Protein AF-A0A526WDU6-F1 (afdb_monomer_lite)

Secondary structure (DSSP, 8-state):
-B---HHHHHHHHHHHHHHHHSS--S--EEESS--S-THHHHHS-GGG----S--HHHHHHHHHHHHHHTTEEESS-EEETTEEEEPPHHHHHHHHHTTSEEEETTTTEEEE-HHHHHHHHHHHHHHHHHHHHHHHHHHHHHH-------------

Sequence (156 aa):
MLDIEKDTAKRIIDALAVAIDGKPSSAKSFNQFPYEDLADYGNWGQDNNDSKRNTPRTRALFMAYLVFSGGRIPLRAIEMHGTYFRPDVWVAGALVKKGYLTVDESAQEFVVTQDGWSFAADTLEVLGIAMQYALVDKERRESFPDGRGSANSSHS

pLDDT: mean 83.99, std 14.01, range [43.53, 98.19]

Radius of gyration: 20.93 Å; chains: 1; bounding box: 74×38×48 Å

Foldseek 3Di:
DDAADPVRLQVQLQVLLCLQPVGGAPQWDKALFWAPDLVCLVVLPLVPLPPPDCDSNLLSVLVSQCVQPVQWHQQRFRDYDSMGTHPRSSSVSVCVVVVQWDDDVVVNTTGGDPVVVVSNVVSVVVSVVVVVVVVVVVVVCVVPVDPDDDPPPDDD

Structure (mmCIF, N/CA/C/O backbone):
data_AF-A0A526WDU6-F1
#
_entry.id   AF-A0A526WDU6-F1
#
loop_
_atom_site.group_PDB
_atom_site.id
_atom_site.type_symbol
_atom_site.label_atom_id
_atom_site.label_alt_id
_atom_site.label_comp_id
_atom_site.label_asym_id
_atom_site.label_entity_id
_atom_site.label_seq_id
_atom_site.pdbx_PDB_ins_code
_atom_site.Cartn_x
_atom_site.Cartn_y
_atom_site.Cartn_z
_atom_site.occupancy
_atom_site.B_iso_or_equiv
_atom_site.auth_seq_id
_atom_site.auth_comp_id
_atom_site.auth_asym_id
_atom_site.auth_atom_id
_atom_site.pdbx_PDB_model_num
ATOM 1 N N . MET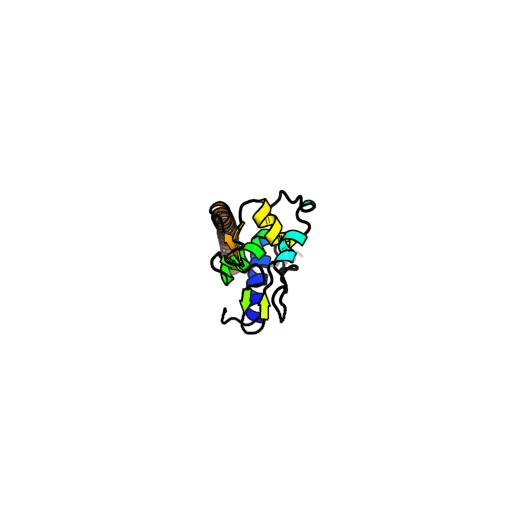 A 1 1 ? -13.248 -10.436 3.118 1.00 74.06 1 MET A N 1
ATOM 2 C CA . MET A 1 1 ? -12.255 -11.492 3.385 1.00 74.06 1 MET A CA 1
ATOM 3 C C . MET A 1 1 ? -11.652 -11.962 2.071 1.00 74.06 1 MET A C 1
ATOM 5 O O . MET A 1 1 ? -12.411 -12.338 1.185 1.00 74.06 1 MET A O 1
ATOM 9 N N . LEU A 1 2 ? -10.326 -11.902 1.923 1.00 88.31 2 LEU A N 1
ATOM 10 C CA . LEU A 1 2 ? -9.640 -12.486 0.766 1.00 88.31 2 LEU A CA 1
ATOM 11 C C . LEU A 1 2 ? -9.390 -13.976 1.000 1.00 88.31 2 LEU A C 1
ATOM 13 O O . LEU A 1 2 ? -8.896 -14.362 2.064 1.00 88.31 2 LEU A O 1
ATOM 17 N N . ASP A 1 3 ? -9.674 -14.789 -0.014 1.00 92.06 3 ASP A N 1
ATOM 18 C CA . ASP A 1 3 ? -9.332 -16.212 -0.039 1.00 92.06 3 ASP A CA 1
ATOM 19 C C . ASP A 1 3 ? -7.881 -16.395 -0.512 1.00 92.06 3 ASP A C 1
ATOM 21 O O . ASP A 1 3 ? -7.592 -16.765 -1.649 1.00 92.06 3 ASP A O 1
ATOM 25 N N . ILE A 1 4 ? -6.944 -15.988 0.347 1.00 92.19 4 ILE A N 1
ATOM 26 C CA . ILE A 1 4 ? -5.508 -16.113 0.114 1.00 92.19 4 ILE A CA 1
ATOM 27 C C . ILE A 1 4 ? -4.807 -16.507 1.407 1.00 92.19 4 ILE A C 1
ATOM 29 O O . ILE A 1 4 ? -4.977 -15.882 2.453 1.00 92.19 4 ILE A O 1
ATOM 33 N N . GLU A 1 5 ? -3.971 -17.536 1.325 1.00 93.31 5 GLU A N 1
ATOM 34 C CA . GLU A 1 5 ? -3.139 -17.948 2.447 1.00 93.31 5 GLU A CA 1
ATOM 35 C C . GLU A 1 5 ? -2.028 -16.933 2.733 1.00 93.31 5 GLU A C 1
ATOM 37 O O . GLU A 1 5 ? -1.435 -16.341 1.823 1.00 93.31 5 GLU A O 1
ATOM 42 N N . LYS A 1 6 ? -1.675 -16.806 4.016 1.00 93.12 6 LYS A N 1
ATOM 43 C CA . LYS A 1 6 ? -0.596 -15.940 4.509 1.00 93.12 6 LYS A CA 1
ATOM 44 C C . LYS A 1 6 ? 0.702 -16.079 3.715 1.00 93.12 6 LYS A C 1
ATOM 46 O O . LYS A 1 6 ? 1.319 -15.074 3.370 1.00 93.12 6 LYS A O 1
ATOM 51 N N . ASP A 1 7 ? 1.133 -17.307 3.442 1.00 93.44 7 ASP A N 1
ATOM 52 C CA . ASP A 1 7 ? 2.413 -17.556 2.777 1.00 93.44 7 ASP A CA 1
ATOM 53 C C . ASP A 1 7 ? 2.386 -17.125 1.309 1.00 93.44 7 ASP A C 1
ATOM 55 O O . ASP A 1 7 ? 3.360 -16.555 0.809 1.00 93.44 7 ASP A O 1
ATOM 59 N N . THR A 1 8 ? 1.249 -17.295 0.636 1.00 95.44 8 THR A N 1
ATOM 60 C CA . THR A 1 8 ? 1.042 -16.778 -0.720 1.00 95.44 8 THR A CA 1
ATOM 61 C C . THR A 1 8 ? 1.022 -15.251 -0.720 1.00 95.44 8 THR A C 1
ATOM 63 O O . THR A 1 8 ? 1.749 -14.636 -1.503 1.00 95.44 8 THR A O 1
ATOM 66 N N . ALA A 1 9 ? 0.294 -14.619 0.208 1.00 94.56 9 ALA A N 1
ATOM 67 C CA . ALA A 1 9 ? 0.301 -13.163 0.358 1.00 94.56 9 ALA A CA 1
ATOM 68 C C . ALA A 1 9 ? 1.719 -12.627 0.623 1.00 94.56 9 ALA A C 1
ATOM 70 O O . ALA A 1 9 ? 2.163 -11.671 -0.013 1.00 94.56 9 ALA A O 1
ATOM 71 N N . LYS A 1 10 ? 2.483 -13.291 1.499 1.00 94.06 10 LYS A N 1
ATOM 72 C CA . LYS A 1 10 ? 3.879 -12.955 1.803 1.00 94.06 10 LYS A CA 1
ATOM 73 C C . LYS A 1 10 ? 4.764 -13.007 0.557 1.00 94.06 10 LYS A C 1
ATOM 75 O O . LYS A 1 10 ? 5.536 -12.077 0.335 1.00 94.06 10 LYS A O 1
ATOM 80 N N . ARG A 1 11 ? 4.639 -14.061 -0.257 1.00 95.31 11 ARG A N 1
ATOM 81 C CA . ARG A 1 11 ? 5.386 -14.213 -1.517 1.00 95.31 11 ARG A CA 1
ATOM 82 C C . ARG A 1 11 ? 5.071 -13.096 -2.508 1.00 95.31 11 ARG A C 1
ATOM 84 O O . ARG A 1 11 ? 5.995 -12.588 -3.133 1.00 95.31 11 ARG A O 1
ATOM 91 N N . ILE A 1 12 ? 3.806 -12.687 -2.619 1.00 95.06 12 ILE A N 1
ATOM 92 C CA . ILE A 1 12 ? 3.400 -11.561 -3.475 1.00 95.06 12 ILE A CA 1
ATOM 93 C C . ILE A 1 12 ? 4.042 -10.257 -2.984 1.00 95.06 12 ILE A C 1
ATOM 95 O O . ILE A 1 12 ? 4.667 -9.549 -3.771 1.00 95.06 12 ILE A O 1
ATOM 99 N N . ILE A 1 13 ? 3.956 -9.962 -1.682 1.00 94.06 13 ILE A N 1
ATOM 100 C CA . ILE A 1 13 ? 4.561 -8.752 -1.097 1.00 94.06 13 ILE A CA 1
ATOM 101 C C . ILE A 1 13 ? 6.077 -8.740 -1.314 1.00 94.06 13 ILE A C 1
ATOM 103 O O . ILE A 1 13 ? 6.647 -7.703 -1.652 1.00 94.06 13 ILE A O 1
ATOM 107 N N . ASP A 1 14 ? 6.739 -9.881 -1.123 1.00 93.69 14 ASP A N 1
ATOM 108 C CA . ASP A 1 14 ? 8.182 -9.993 -1.314 1.00 93.69 14 ASP A CA 1
ATOM 109 C C . ASP A 1 14 ? 8.591 -9.866 -2.778 1.00 93.69 14 ASP A C 1
ATOM 111 O O . ASP A 1 14 ? 9.581 -9.198 -3.055 1.00 93.69 14 ASP A O 1
ATOM 115 N N . ALA A 1 15 ? 7.817 -10.414 -3.716 1.00 93.75 15 ALA A N 1
ATOM 116 C CA . ALA A 1 15 ? 8.055 -10.213 -5.141 1.00 93.75 15 ALA A CA 1
ATOM 117 C C . ALA A 1 15 ? 7.940 -8.730 -5.532 1.00 93.75 15 ALA A C 1
ATOM 119 O O . ALA A 1 15 ? 8.822 -8.213 -6.215 1.00 93.75 15 ALA A O 1
ATOM 120 N N . LEU A 1 16 ? 6.913 -8.024 -5.041 1.00 93.38 16 LEU A N 1
ATOM 121 C CA . LEU A 1 16 ? 6.759 -6.579 -5.257 1.00 93.38 16 LEU A CA 1
ATOM 122 C C . LEU A 1 16 ? 7.934 -5.790 -4.666 1.00 93.38 16 LEU A C 1
ATOM 124 O O . LEU A 1 16 ? 8.493 -4.913 -5.322 1.00 93.38 16 LEU A O 1
ATOM 128 N N . ALA A 1 17 ? 8.339 -6.117 -3.438 1.00 91.81 17 ALA A N 1
ATOM 129 C CA . ALA A 1 17 ? 9.462 -5.459 -2.780 1.00 91.81 17 ALA A CA 1
ATOM 130 C C . ALA A 1 17 ? 10.792 -5.718 -3.494 1.00 91.81 17 ALA A C 1
ATOM 132 O O . ALA A 1 17 ? 11.562 -4.783 -3.685 1.00 91.81 17 ALA A O 1
ATOM 133 N N . VAL A 1 18 ? 11.044 -6.945 -3.954 1.00 91.88 18 VAL A N 1
ATOM 134 C CA . VAL A 1 18 ? 12.245 -7.277 -4.730 1.00 91.88 18 VAL A CA 1
ATOM 135 C C . VAL A 1 18 ? 12.250 -6.547 -6.068 1.00 91.88 18 VAL A C 1
ATOM 137 O O . VAL A 1 18 ? 13.284 -6.006 -6.447 1.00 91.88 18 VAL A O 1
ATOM 140 N N . ALA A 1 19 ? 11.112 -6.471 -6.756 1.00 90.25 19 ALA A N 1
ATOM 141 C CA . ALA A 1 19 ? 11.022 -5.760 -8.026 1.00 90.25 19 ALA A CA 1
ATOM 142 C C . ALA A 1 19 ? 11.306 -4.251 -7.878 1.00 90.25 19 ALA A C 1
ATOM 144 O O . ALA A 1 19 ? 11.895 -3.652 -8.772 1.00 90.25 19 ALA A O 1
ATOM 145 N N . ILE A 1 20 ? 10.923 -3.642 -6.749 1.00 89.75 20 ILE A N 1
ATOM 146 C CA . ILE A 1 20 ? 11.060 -2.193 -6.512 1.00 89.75 20 ILE A CA 1
ATOM 147 C C . ILE A 1 20 ? 12.375 -1.813 -5.801 1.00 89.75 20 ILE A C 1
ATOM 149 O O . ILE A 1 20 ? 12.965 -0.782 -6.110 1.00 89.75 20 ILE A O 1
ATOM 153 N N . ASP A 1 21 ? 12.811 -2.599 -4.817 1.00 86.56 21 ASP A N 1
ATOM 154 C CA . ASP A 1 21 ? 13.903 -2.279 -3.875 1.00 86.56 21 ASP A CA 1
ATOM 155 C C . ASP A 1 21 ? 15.055 -3.302 -3.928 1.00 86.56 21 ASP A C 1
ATOM 157 O O . ASP A 1 21 ? 16.009 -3.225 -3.155 1.00 86.56 21 ASP A O 1
ATOM 161 N N . GLY A 1 22 ? 14.963 -4.320 -4.790 1.00 86.50 22 GLY A N 1
ATOM 162 C CA . GLY A 1 22 ? 15.968 -5.382 -4.912 1.00 86.50 22 GLY A CA 1
ATOM 163 C C . GLY A 1 22 ? 16.038 -6.339 -3.717 1.00 86.50 22 GLY A C 1
ATOM 164 O O . GLY A 1 22 ? 16.902 -7.214 -3.687 1.00 86.50 22 GLY A O 1
ATOM 165 N N . LYS A 1 23 ? 15.154 -6.199 -2.719 1.00 88.50 23 LYS A N 1
ATOM 166 C CA . LYS A 1 23 ? 15.147 -7.022 -1.501 1.00 88.50 23 LYS A CA 1
ATOM 167 C C . LYS A 1 23 ? 13.733 -7.290 -0.963 1.00 88.50 23 LYS A C 1
ATOM 169 O O . LYS A 1 23 ? 12.830 -6.489 -1.199 1.00 88.50 23 LYS A O 1
ATOM 174 N N . PRO A 1 24 ? 13.536 -8.380 -0.197 1.00 87.12 24 PRO A N 1
ATOM 175 C CA . PRO A 1 24 ? 12.260 -8.676 0.454 1.00 87.12 24 PRO A CA 1
ATOM 176 C C . PRO A 1 24 ? 11.815 -7.576 1.427 1.00 87.12 24 PRO A C 1
ATOM 178 O O . PRO A 1 24 ? 12.639 -6.884 2.034 1.00 87.12 24 PRO A O 1
ATOM 181 N N . SER A 1 25 ? 10.504 -7.450 1.645 1.00 85.44 25 SER A N 1
ATOM 182 C CA . SER A 1 25 ? 9.968 -6.419 2.540 1.00 85.44 25 SER A CA 1
ATOM 183 C C . SER A 1 25 ? 10.242 -6.753 4.007 1.00 85.44 25 SER A C 1
ATOM 185 O O . SER A 1 25 ? 9.861 -7.816 4.499 1.00 85.44 25 SER A O 1
ATOM 187 N N . SER A 1 26 ? 10.844 -5.825 4.749 1.00 77.56 26 SER A N 1
ATOM 188 C CA . SER A 1 26 ? 11.053 -5.967 6.197 1.00 77.56 26 SER A CA 1
ATOM 189 C C . SER A 1 26 ? 9.874 -5.471 7.043 1.00 77.56 26 SER A C 1
ATOM 191 O O . SER A 1 26 ? 9.876 -5.683 8.247 1.00 77.56 26 SER A O 1
ATOM 193 N N . ALA A 1 27 ? 8.904 -4.775 6.442 1.00 74.69 27 ALA A N 1
ATOM 194 C CA . ALA A 1 27 ? 7.838 -4.047 7.146 1.00 74.69 27 ALA A CA 1
ATOM 195 C C . ALA A 1 27 ? 6.443 -4.673 6.944 1.00 74.69 27 ALA A C 1
ATOM 197 O O . ALA A 1 27 ? 5.422 -4.031 7.155 1.00 74.69 27 ALA A O 1
ATOM 198 N N . LYS A 1 28 ? 6.385 -5.933 6.498 1.00 85.44 28 LYS A N 1
ATOM 199 C CA . LYS A 1 28 ? 5.128 -6.675 6.345 1.00 85.44 28 LYS A CA 1
ATOM 200 C C . LYS A 1 28 ? 4.761 -7.371 7.658 1.00 85.44 28 LYS A C 1
ATOM 202 O O . LYS A 1 28 ? 5.486 -8.256 8.111 1.00 85.44 28 LYS A O 1
ATOM 207 N N . SER A 1 29 ? 3.628 -6.990 8.240 1.00 86.06 29 SER A N 1
ATOM 208 C CA . SER A 1 29 ? 3.173 -7.492 9.540 1.00 86.06 29 SER A CA 1
ATOM 209 C C . SER A 1 29 ? 1.900 -8.314 9.388 1.00 86.06 29 SER A C 1
ATOM 211 O O . SER A 1 29 ? 0.859 -7.795 8.992 1.00 86.06 29 SER A O 1
ATOM 213 N N . PHE A 1 30 ? 1.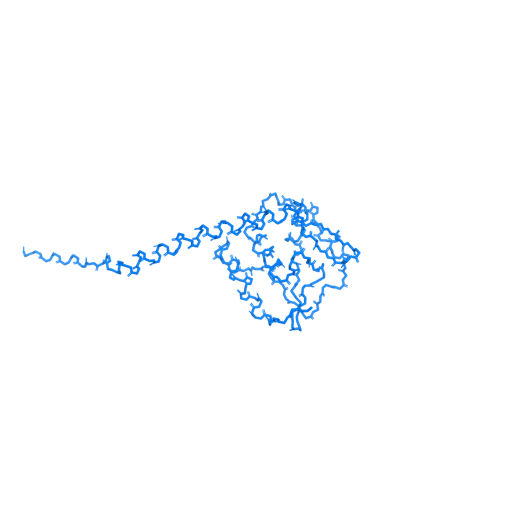983 -9.600 9.728 1.00 90.38 30 PHE A N 1
ATOM 214 C CA . PHE A 1 30 ? 0.843 -10.515 9.752 1.00 90.38 30 PHE A CA 1
ATOM 215 C C . PHE A 1 30 ? 0.554 -10.928 11.186 1.00 90.38 30 PHE A C 1
ATOM 217 O O . PHE A 1 30 ? 1.448 -11.441 11.859 1.00 90.38 30 PHE A O 1
ATOM 224 N N . ASN A 1 31 ? -0.689 -10.761 11.620 1.00 88.50 31 ASN A N 1
ATOM 225 C CA . ASN A 1 31 ? -1.132 -11.124 12.961 1.00 88.50 31 ASN A CA 1
ATOM 226 C C . ASN A 1 31 ? -2.378 -12.009 12.918 1.00 88.50 31 ASN A C 1
ATOM 228 O O . ASN A 1 31 ? -3.088 -12.066 11.914 1.00 88.50 31 ASN A O 1
ATOM 232 N N . GLN A 1 32 ? -2.636 -12.712 14.020 1.00 89.19 32 GLN A N 1
ATOM 233 C CA . GLN A 1 32 ? -3.867 -13.489 14.197 1.00 89.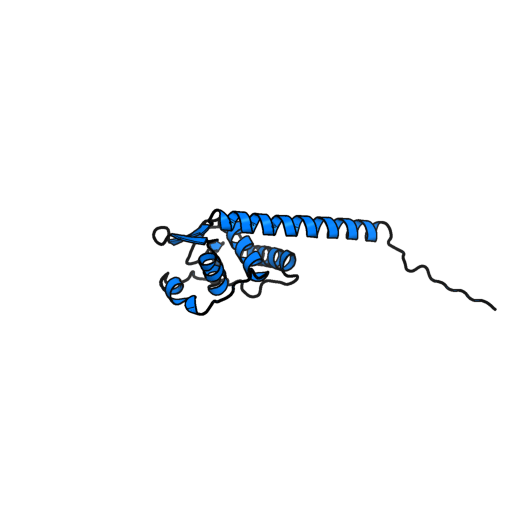19 32 GLN A CA 1
ATOM 234 C C . GLN A 1 32 ? -5.093 -12.589 14.401 1.00 89.19 32 GLN A C 1
ATOM 236 O O . GLN A 1 32 ? -6.206 -12.997 14.102 1.00 89.19 32 GLN A O 1
ATOM 241 N N . PHE A 1 33 ? -4.881 -11.356 14.861 1.00 87.88 33 PHE A N 1
ATOM 242 C CA . PHE A 1 33 ? -5.933 -10.377 15.117 1.00 87.88 33 PHE A CA 1
ATOM 243 C C . PHE A 1 33 ? -5.643 -9.072 14.354 1.00 87.88 33 PHE A C 1
ATOM 245 O O . PHE A 1 33 ? -4.466 -8.760 14.115 1.00 87.88 33 PHE A O 1
ATOM 252 N N . PRO A 1 34 ? -6.659 -8.276 13.983 1.00 86.94 34 PRO A N 1
ATOM 253 C CA .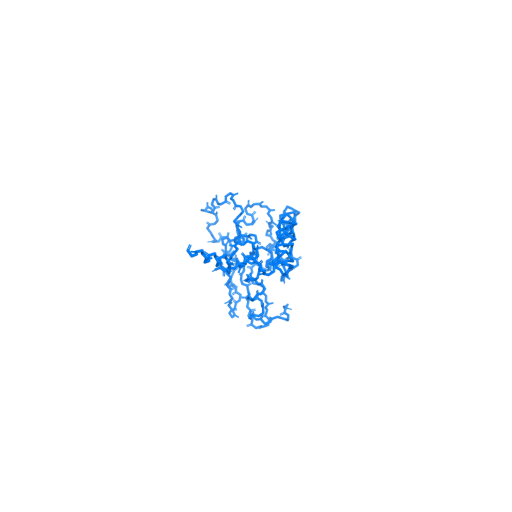 PRO A 1 34 ? -6.458 -6.912 13.481 1.00 86.94 34 PRO A CA 1
ATOM 254 C C . PRO A 1 34 ? -5.947 -5.983 14.606 1.00 86.94 34 PRO A C 1
ATOM 256 O O . PRO A 1 34 ? -5.805 -6.429 15.745 1.00 86.94 34 PRO A O 1
ATOM 259 N N . TYR A 1 35 ? -5.631 -4.711 14.323 1.00 83.44 35 TYR A N 1
ATOM 260 C CA . TYR A 1 35 ? -5.443 -3.723 15.405 1.00 83.44 35 TYR A CA 1
ATOM 261 C C . TYR A 1 35 ? -6.687 -3.664 16.299 1.00 83.44 35 TYR A C 1
ATOM 263 O O . TYR A 1 35 ? -7.794 -3.871 15.801 1.00 83.44 35 TYR A O 1
ATOM 271 N N . GLU A 1 36 ? -6.533 -3.437 17.603 1.00 78.38 36 GLU A N 1
ATOM 272 C CA . GLU A 1 36 ? -7.665 -3.434 18.543 1.00 78.38 36 GLU A CA 1
ATOM 273 C C . GLU A 1 36 ? -8.509 -2.161 18.413 1.00 78.38 36 GLU A C 1
ATOM 275 O O . GLU A 1 36 ? -9.735 -2.256 18.424 1.00 78.38 36 GLU A O 1
ATOM 280 N N . ASP A 1 37 ? -7.865 -1.016 18.171 1.00 70.06 37 ASP A N 1
ATOM 281 C CA . ASP A 1 37 ? -8.497 0.301 18.084 1.00 70.06 37 ASP A CA 1
ATOM 282 C C . ASP A 1 37 ? -7.952 1.104 16.883 1.00 70.06 37 ASP A C 1
ATOM 284 O O . ASP A 1 37 ? -6.805 0.943 16.467 1.00 70.06 37 ASP A O 1
ATOM 288 N N . LEU A 1 38 ? -8.789 1.979 16.322 1.00 63.72 38 LEU A N 1
ATOM 289 C CA . LEU A 1 38 ? -8.390 3.027 15.385 1.00 63.72 38 LEU A CA 1
ATOM 290 C C . LEU A 1 38 ? -7.612 4.168 16.033 1.00 63.72 38 LEU A C 1
ATOM 292 O O . LEU A 1 38 ? -6.890 4.864 15.318 1.00 63.72 38 LEU A O 1
ATOM 296 N N . ALA A 1 39 ? -7.754 4.376 17.347 1.00 53.03 39 ALA A N 1
ATOM 297 C CA . ALA A 1 39 ? -6.996 5.380 18.091 1.00 53.03 39 ALA A CA 1
ATOM 298 C C . ALA A 1 39 ? -5.485 5.228 17.868 1.00 53.03 39 ALA A C 1
ATOM 300 O O . ALA A 1 39 ? -4.756 6.219 17.898 1.00 53.03 39 ALA A O 1
ATOM 301 N N . ASP A 1 40 ? -5.031 4.011 17.545 1.00 59.66 40 ASP A N 1
ATOM 302 C CA . ASP A 1 40 ? -3.674 3.751 17.090 1.00 59.66 40 ASP A CA 1
ATOM 303 C C . ASP A 1 40 ? -3.274 4.717 15.963 1.00 59.66 40 ASP A C 1
ATOM 305 O O . ASP A 1 40 ? -2.240 5.352 16.110 1.00 59.66 40 ASP A O 1
ATOM 309 N N . TYR A 1 41 ? -4.091 4.954 14.925 1.00 59.25 41 TYR A N 1
ATOM 310 C CA . TYR A 1 41 ? -3.749 5.877 13.828 1.00 59.25 41 TYR A CA 1
ATOM 311 C C . TYR A 1 41 ? -3.415 7.300 14.304 1.00 59.25 41 TYR A C 1
ATOM 313 O O . TYR A 1 41 ? -2.391 7.860 13.908 1.00 59.25 41 TYR A O 1
ATOM 321 N N . GLY A 1 42 ? -4.239 7.874 15.187 1.00 60.12 42 GLY A N 1
ATOM 322 C CA . GLY A 1 42 ? -3.966 9.179 15.804 1.00 60.12 42 GLY A CA 1
ATOM 323 C C . GLY A 1 42 ? -2.734 9.163 16.718 1.00 60.12 42 GLY A C 1
ATOM 324 O O . GLY A 1 42 ? -2.031 10.163 16.836 1.00 60.12 42 GLY A O 1
ATOM 325 N N . ASN A 1 43 ? -2.419 8.002 17.296 1.00 62.78 43 ASN A N 1
ATOM 326 C CA . ASN A 1 43 ? -1.267 7.759 18.167 1.00 62.78 43 ASN A CA 1
ATOM 327 C C . ASN A 1 43 ? 0.004 7.330 17.413 1.00 62.78 43 ASN A C 1
ATOM 329 O O . ASN A 1 43 ? 1.045 7.107 18.032 1.00 62.78 43 ASN A O 1
ATOM 333 N N . TRP A 1 44 ? -0.030 7.225 16.082 1.00 68.38 44 TRP A N 1
ATOM 334 C CA . TRP A 1 44 ? 1.100 6.762 15.272 1.00 68.38 44 TRP A CA 1
ATOM 335 C C . TRP A 1 44 ? 2.291 7.735 15.225 1.00 68.38 44 TRP A C 1
ATOM 337 O O . TRP A 1 44 ? 3.277 7.457 14.543 1.00 68.38 44 TRP A O 1
ATOM 347 N N . GLY A 1 45 ? 2.228 8.870 15.933 1.00 59.12 45 GLY A N 1
ATOM 348 C CA . GLY A 1 45 ? 3.354 9.795 16.085 1.00 59.12 45 GLY A CA 1
ATOM 349 C C . GLY A 1 45 ? 3.846 10.367 14.753 1.00 59.12 45 GLY A C 1
ATOM 350 O O . GLY A 1 45 ? 5.049 10.575 14.572 1.00 59.12 45 GLY A O 1
ATOM 351 N N . GLN A 1 46 ? 2.927 10.590 13.805 1.00 63.94 46 GLN A N 1
ATOM 352 C CA . GLN A 1 46 ? 3.248 11.049 12.447 1.00 63.94 46 GLN A CA 1
ATOM 353 C C . GLN A 1 46 ? 3.894 12.438 12.410 1.00 63.94 46 GLN A C 1
ATOM 355 O O . GLN A 1 46 ? 4.561 12.769 11.427 1.00 63.94 46 GLN A O 1
ATOM 360 N N . ASP A 1 47 ? 3.771 13.211 13.488 1.00 61.38 47 ASP A N 1
ATOM 361 C CA . ASP A 1 47 ? 4.424 14.511 13.653 1.00 61.38 47 ASP A CA 1
ATOM 362 C C . ASP A 1 47 ? 5.951 14.413 13.517 1.00 61.38 47 ASP A C 1
ATOM 364 O O . ASP A 1 47 ? 6.581 15.324 12.993 1.00 61.38 47 ASP A O 1
ATOM 368 N N . ASN A 1 48 ? 6.543 13.268 13.883 1.00 56.25 48 ASN A N 1
ATOM 369 C CA . ASN A 1 48 ? 7.983 13.015 13.755 1.00 56.25 48 ASN A CA 1
ATOM 370 C C . ASN A 1 48 ? 8.384 12.404 12.399 1.00 56.25 48 ASN A C 1
ATOM 372 O O . ASN A 1 48 ? 9.571 12.239 12.105 1.00 56.25 48 ASN A O 1
ATOM 376 N N . ASN A 1 49 ? 7.416 12.029 11.558 1.00 63.25 49 ASN A N 1
ATOM 377 C CA . ASN A 1 49 ? 7.667 11.391 10.270 1.00 63.25 49 ASN A CA 1
ATOM 378 C C . ASN A 1 49 ? 7.856 12.449 9.174 1.00 63.25 49 ASN A C 1
ATOM 380 O O . ASN A 1 49 ? 6.953 12.742 8.388 1.00 63.25 49 ASN A O 1
ATOM 384 N N . ASP A 1 50 ? 9.050 13.035 9.099 1.00 59.59 50 ASP A N 1
ATOM 385 C CA . ASP A 1 50 ? 9.407 14.069 8.113 1.00 59.59 50 ASP A CA 1
ATOM 386 C C . ASP A 1 50 ? 9.923 13.527 6.774 1.00 59.59 50 ASP A C 1
ATOM 388 O O . ASP A 1 50 ? 10.616 14.208 6.009 1.00 59.59 50 ASP A O 1
ATOM 392 N N . SER A 1 51 ? 9.559 12.289 6.438 1.00 60.88 51 SER A N 1
ATOM 393 C CA . SER A 1 51 ? 9.984 11.669 5.188 1.00 60.88 51 SER A CA 1
ATOM 394 C C . SER A 1 51 ? 9.323 12.322 3.966 1.00 60.88 51 SER A C 1
ATOM 396 O O . SER A 1 51 ? 8.269 11.906 3.484 1.00 60.88 51 SER A O 1
ATOM 398 N N . LYS A 1 52 ? 10.000 13.322 3.390 1.00 64.75 52 LYS A N 1
ATOM 399 C CA . LYS A 1 52 ? 9.623 13.953 2.110 1.00 64.75 52 LYS A CA 1
ATOM 400 C C . LYS A 1 52 ? 9.844 13.042 0.897 1.00 64.75 52 LYS A C 1
ATOM 402 O O . LYS A 1 52 ? 9.383 13.350 -0.195 1.00 64.75 52 LYS A O 1
ATOM 407 N N . ARG A 1 53 ? 10.564 11.923 1.054 1.00 65.19 53 ARG A N 1
ATOM 408 C CA . ARG A 1 53 ? 10.941 11.029 -0.055 1.00 65.19 53 ARG A CA 1
ATOM 409 C C . ARG A 1 53 ? 10.048 9.799 -0.115 1.00 65.19 53 ARG A C 1
ATOM 411 O O . ARG A 1 53 ? 9.746 9.179 0.902 1.00 65.19 53 ARG A O 1
ATOM 418 N N . ASN A 1 54 ? 9.625 9.426 -1.319 1.00 78.25 54 ASN A N 1
ATOM 419 C CA . ASN A 1 54 ? 8.963 8.148 -1.571 1.00 78.25 54 ASN A CA 1
ATOM 420 C C . ASN A 1 54 ? 10.010 7.041 -1.576 1.00 78.25 54 ASN A C 1
ATOM 422 O O . ASN A 1 54 ? 10.743 6.877 -2.548 1.00 78.25 54 ASN A O 1
ATOM 426 N N . THR A 1 55 ? 10.109 6.320 -0.461 1.00 84.31 55 THR A N 1
ATOM 427 C CA . THR A 1 55 ? 11.064 5.218 -0.347 1.00 84.31 55 THR A CA 1
ATOM 428 C C . THR A 1 55 ? 10.606 4.022 -1.192 1.00 84.31 55 THR A C 1
ATOM 430 O O . THR A 1 55 ? 9.396 3.828 -1.361 1.00 84.31 55 THR A O 1
ATOM 433 N N . PRO A 1 56 ? 11.536 3.183 -1.679 1.00 85.19 56 PRO A N 1
ATOM 434 C CA . PRO A 1 56 ? 11.193 1.915 -2.325 1.00 85.19 56 PRO A CA 1
ATOM 435 C C . PRO A 1 56 ? 10.251 1.047 -1.474 1.00 85.19 56 PRO A C 1
ATOM 437 O O . PRO A 1 56 ? 9.281 0.492 -1.981 1.00 85.19 56 PRO A O 1
ATOM 440 N N . ARG A 1 57 ? 10.452 1.031 -0.148 1.00 84.38 57 ARG A N 1
ATOM 441 C CA . ARG A 1 57 ? 9.560 0.362 0.813 1.00 84.38 57 ARG A CA 1
ATOM 442 C C . ARG A 1 57 ? 8.130 0.909 0.775 1.00 84.38 57 ARG A C 1
ATOM 444 O O . ARG A 1 57 ? 7.189 0.121 0.757 1.00 84.38 57 ARG A O 1
ATOM 451 N N . THR A 1 58 ? 7.962 2.235 0.773 1.00 89.12 58 THR A N 1
ATOM 452 C CA . THR A 1 58 ? 6.644 2.890 0.680 1.00 89.12 58 THR A CA 1
ATOM 453 C C . THR A 1 58 ? 5.930 2.471 -0.601 1.00 89.12 58 THR A C 1
ATOM 455 O O . THR A 1 58 ? 4.770 2.086 -0.533 1.00 89.12 58 THR A O 1
ATOM 458 N N . ARG A 1 59 ? 6.631 2.485 -1.745 1.00 91.81 59 ARG A N 1
ATOM 459 C CA . ARG A 1 59 ? 6.090 2.014 -3.031 1.00 91.81 59 ARG A CA 1
ATOM 460 C C . ARG A 1 59 ? 5.655 0.552 -2.941 1.00 91.81 59 ARG A C 1
ATOM 462 O O . ARG A 1 59 ? 4.508 0.244 -3.231 1.00 91.81 59 ARG A O 1
ATOM 469 N N . ALA A 1 60 ? 6.534 -0.333 -2.475 1.00 92.06 60 ALA A N 1
ATOM 470 C CA . ALA A 1 60 ? 6.262 -1.767 -2.412 1.00 92.06 60 ALA A CA 1
ATOM 471 C C . ALA A 1 60 ? 5.061 -2.122 -1.526 1.00 92.06 60 ALA A C 1
ATOM 473 O O . ALA A 1 60 ? 4.184 -2.875 -1.950 1.00 92.06 60 ALA A O 1
ATOM 474 N N . LEU A 1 61 ? 4.993 -1.568 -0.312 1.00 92.69 61 LEU A N 1
ATOM 475 C CA . LEU A 1 61 ? 3.857 -1.816 0.575 1.00 92.69 61 LEU A CA 1
ATOM 476 C C . LEU A 1 61 ? 2.578 -1.151 0.072 1.00 92.69 61 LEU A C 1
ATOM 478 O O . LEU A 1 61 ? 1.520 -1.758 0.183 1.00 92.69 61 LEU A O 1
ATOM 482 N N . PHE A 1 62 ? 2.663 0.039 -0.526 1.00 95.31 62 PHE A N 1
ATOM 483 C CA . PHE A 1 62 ? 1.495 0.664 -1.133 1.00 95.31 62 PHE A CA 1
ATOM 484 C C . PHE A 1 62 ? 0.913 -0.212 -2.246 1.00 95.31 62 PHE A C 1
ATOM 486 O O . PHE A 1 62 ? -0.269 -0.537 -2.197 1.00 95.31 62 PHE A O 1
ATOM 493 N N . MET A 1 63 ? 1.749 -0.704 -3.167 1.00 96.31 63 MET A N 1
ATOM 494 C CA . MET A 1 63 ? 1.312 -1.641 -4.207 1.00 96.31 63 MET A CA 1
ATOM 495 C C . MET A 1 63 ? 0.705 -2.917 -3.616 1.00 96.31 63 MET A C 1
ATOM 497 O O . MET A 1 63 ? -0.328 -3.375 -4.095 1.00 96.31 63 MET A O 1
ATOM 501 N N . ALA A 1 64 ? 1.291 -3.471 -2.551 1.00 95.38 64 ALA A N 1
ATOM 502 C CA . ALA A 1 64 ? 0.720 -4.627 -1.867 1.00 95.38 64 ALA A CA 1
ATOM 503 C C . ALA A 1 64 ? -0.672 -4.334 -1.289 1.00 95.38 64 ALA A C 1
ATOM 505 O O . ALA A 1 64 ? -1.584 -5.142 -1.453 1.00 95.38 64 ALA A O 1
ATOM 506 N N . TYR A 1 65 ? -0.862 -3.179 -0.644 1.00 95.81 65 TYR A N 1
ATOM 507 C CA . TYR A 1 65 ? -2.179 -2.789 -0.149 1.00 95.81 65 TYR A CA 1
ATOM 508 C C . TYR A 1 65 ? -3.185 -2.685 -1.291 1.00 95.81 65 TYR A C 1
ATOM 510 O O . TYR A 1 65 ? -4.286 -3.209 -1.158 1.00 95.81 65 TYR A O 1
ATOM 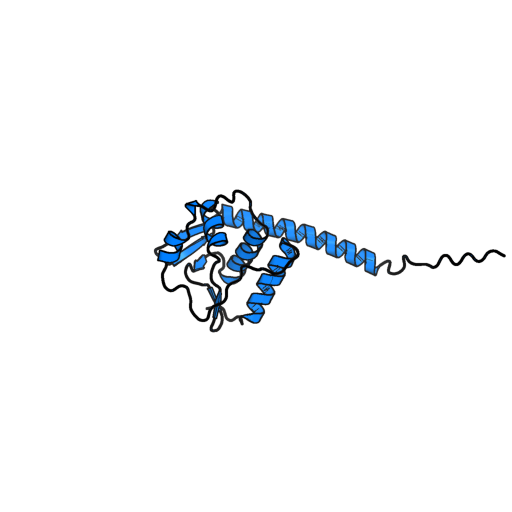518 N N . LEU A 1 66 ? -2.816 -2.085 -2.426 1.00 96.62 66 LEU A N 1
ATOM 519 C CA . LEU A 1 66 ? -3.695 -1.982 -3.595 1.00 96.62 66 LEU A CA 1
ATOM 520 C C . LEU A 1 66 ? -4.094 -3.353 -4.143 1.00 96.62 66 LEU A C 1
ATOM 522 O O . LEU A 1 66 ? -5.280 -3.590 -4.361 1.00 96.62 66 LEU A O 1
ATOM 526 N N . VAL A 1 67 ? -3.132 -4.268 -4.300 1.00 96.06 67 VAL A N 1
ATOM 527 C CA . VAL A 1 67 ? -3.379 -5.636 -4.791 1.00 96.06 67 VAL A CA 1
ATOM 528 C C . VAL A 1 67 ? -4.413 -6.361 -3.931 1.00 96.06 67 VAL A C 1
ATOM 530 O O . VAL A 1 67 ? -5.254 -7.082 -4.458 1.00 96.06 67 VAL A O 1
ATOM 533 N N . PHE A 1 68 ? -4.369 -6.163 -2.615 1.00 95.50 68 PHE A N 1
ATOM 534 C CA . PHE A 1 68 ? -5.244 -6.875 -1.689 1.00 95.50 68 PHE A CA 1
ATOM 535 C C . PHE A 1 68 ? -6.537 -6.126 -1.340 1.00 95.50 68 PHE A C 1
ATOM 537 O O . PHE A 1 68 ? -7.478 -6.738 -0.852 1.00 95.50 68 PHE A O 1
ATOM 544 N N . SER A 1 69 ? -6.621 -4.819 -1.573 1.00 94.69 69 SER A N 1
ATOM 545 C CA . SER A 1 69 ? -7.759 -4.011 -1.107 1.00 94.69 69 SER A CA 1
ATOM 546 C C . SER A 1 69 ? -8.507 -3.257 -2.204 1.00 94.69 69 SER A C 1
ATOM 548 O O . SER A 1 69 ? -9.544 -2.660 -1.935 1.00 94.69 69 SER A O 1
ATOM 550 N N . GLY A 1 70 ? -7.986 -3.223 -3.435 1.00 94.62 70 GLY A N 1
ATOM 551 C CA . GLY A 1 70 ? -8.604 -2.474 -4.533 1.00 94.62 70 GLY A CA 1
ATOM 552 C C . GLY A 1 70 ? -8.646 -0.955 -4.313 1.00 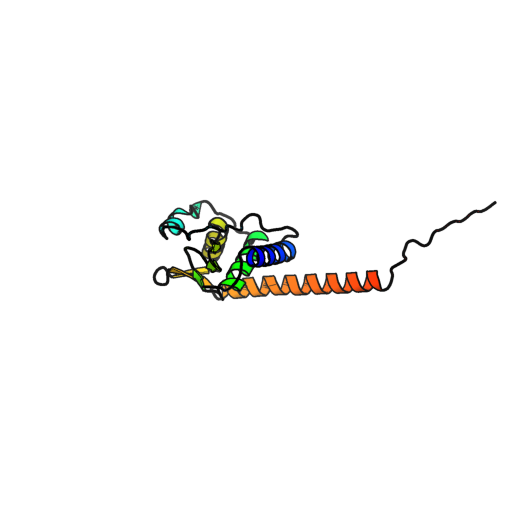94.62 70 GLY A C 1
ATOM 553 O O . GLY A 1 70 ? -9.400 -0.262 -4.985 1.00 94.62 70 GLY A O 1
ATOM 554 N N . GLY A 1 71 ? -7.853 -0.433 -3.372 1.00 94.62 71 GLY A N 1
ATOM 555 C CA . GLY A 1 71 ? -7.757 0.996 -3.067 1.00 94.62 71 GLY A CA 1
ATOM 556 C C . GLY A 1 71 ? -8.652 1.493 -1.930 1.00 94.62 71 GLY A C 1
ATOM 557 O O . GLY A 1 71 ? -8.700 2.699 -1.679 1.00 94.62 71 GLY A O 1
ATOM 558 N N . ARG A 1 72 ? -9.315 0.581 -1.212 1.00 95.62 72 ARG A N 1
ATOM 559 C CA . ARG A 1 72 ? -9.971 0.860 0.072 1.00 95.62 72 ARG A CA 1
ATOM 560 C C . ARG A 1 72 ? -9.351 -0.024 1.147 1.00 95.62 72 ARG A C 1
ATOM 562 O O . ARG A 1 72 ? -9.715 -1.183 1.301 1.00 95.62 72 ARG A O 1
ATOM 569 N N . ILE A 1 73 ? -8.337 0.500 1.828 1.00 94.81 73 ILE A N 1
ATOM 570 C CA . ILE A 1 73 ? -7.481 -0.266 2.739 1.00 94.81 73 ILE A CA 1
ATOM 571 C C . ILE A 1 73 ? -8.087 -0.188 4.144 1.00 94.81 73 ILE A C 1
ATOM 573 O O . ILE A 1 73 ? -8.089 0.900 4.714 1.00 94.81 73 ILE A O 1
ATOM 577 N N . PRO A 1 74 ? -8.546 -1.287 4.763 1.00 92.94 74 PRO A N 1
ATOM 578 C CA . PRO A 1 74 ? -9.077 -1.217 6.120 1.00 92.94 74 PRO A CA 1
ATOM 579 C C . PRO A 1 74 ? -8.009 -0.722 7.099 1.00 92.94 74 PRO A C 1
ATOM 581 O O . PRO A 1 74 ? -6.884 -1.230 7.105 1.00 92.94 74 PRO A O 1
ATOM 584 N N . LEU A 1 75 ? -8.368 0.237 7.956 1.00 90.12 75 LEU A N 1
ATOM 585 C CA . LEU A 1 75 ? -7.436 0.853 8.909 1.00 90.12 75 LEU A CA 1
ATOM 586 C C . LEU A 1 75 ? -6.834 -0.184 9.867 1.00 90.12 75 LEU A C 1
ATOM 588 O O . LEU A 1 75 ? -5.654 -0.123 10.210 1.00 90.12 75 LEU A O 1
ATOM 592 N N . ARG A 1 76 ? -7.643 -1.168 10.281 1.00 90.12 76 ARG A N 1
ATOM 593 C CA . ARG A 1 76 ? -7.247 -2.160 11.288 1.00 90.12 76 ARG A CA 1
ATOM 594 C C . ARG A 1 76 ? -6.428 -3.317 10.717 1.00 90.12 76 ARG A C 1
ATOM 596 O O . ARG A 1 76 ? -5.480 -3.754 11.367 1.00 90.12 76 ARG A O 1
ATOM 603 N N . ALA A 1 77 ? -6.826 -3.856 9.563 1.00 92.06 77 ALA A N 1
ATOM 604 C CA . ALA A 1 77 ? -6.097 -4.871 8.798 1.00 92.06 77 ALA A CA 1
ATOM 605 C C . ALA A 1 77 ? -6.870 -5.328 7.557 1.00 92.06 77 ALA A C 1
ATOM 607 O O . ALA A 1 77 ? -8.097 -5.381 7.563 1.00 92.06 77 ALA A O 1
ATOM 608 N N . ILE A 1 78 ? -6.142 -5.814 6.554 1.00 94.12 78 ILE A N 1
ATOM 609 C CA . ILE A 1 78 ? -6.707 -6.600 5.458 1.00 94.12 78 ILE A CA 1
ATOM 610 C C . ILE A 1 78 ? -6.817 -8.061 5.913 1.00 94.12 78 ILE A C 1
ATOM 612 O O . ILE A 1 78 ? -5.812 -8.704 6.222 1.00 94.12 78 ILE A O 1
ATOM 616 N N . GLU A 1 79 ? -8.038 -8.584 5.965 1.00 93.69 79 GLU A N 1
ATOM 617 C CA . GLU A 1 79 ? -8.317 -9.967 6.359 1.00 93.69 79 GLU A CA 1
ATOM 618 C C . GLU A 1 79 ? -8.022 -10.961 5.223 1.00 93.69 79 GLU A C 1
ATOM 620 O O . GLU A 1 79 ? -8.530 -10.825 4.104 1.00 93.69 79 GLU A O 1
ATOM 625 N N . MET A 1 80 ? -7.230 -11.987 5.540 1.00 92.75 80 MET A N 1
ATOM 626 C CA . MET A 1 80 ? -6.730 -13.009 4.620 1.00 92.75 80 MET A CA 1
ATOM 627 C C . MET A 1 80 ? -6.792 -14.380 5.292 1.00 92.75 80 MET A C 1
ATOM 629 O O . MET A 1 80 ? -6.001 -14.630 6.194 1.00 92.75 80 MET A O 1
ATOM 633 N N . HIS A 1 81 ? -7.721 -15.247 4.882 1.00 88.19 81 HIS A N 1
ATOM 634 C CA . HIS A 1 81 ? -7.858 -16.648 5.325 1.00 88.19 81 HIS A CA 1
ATOM 635 C C . HIS A 1 81 ? -7.281 -16.974 6.732 1.00 88.19 81 HIS A C 1
ATOM 637 O O . HIS A 1 81 ? -6.251 -17.635 6.872 1.00 88.19 81 HIS A O 1
ATOM 643 N N . GLY A 1 82 ? -7.919 -16.462 7.794 1.00 85.38 82 GLY A N 1
ATOM 644 C CA . GLY A 1 82 ? -7.518 -16.724 9.189 1.00 85.38 82 GLY A CA 1
ATOM 645 C C . GLY A 1 82 ? -6.323 -15.910 9.713 1.00 85.38 82 GLY A C 1
ATOM 646 O O . GLY A 1 82 ? -5.845 -16.154 10.821 1.00 85.38 82 GLY A O 1
ATOM 647 N N . THR A 1 83 ? -5.830 -14.933 8.952 1.00 93.50 83 THR A N 1
ATOM 648 C CA . THR A 1 83 ? -4.819 -13.960 9.379 1.00 93.50 83 THR A CA 1
ATOM 649 C C . THR A 1 83 ? -5.163 -12.546 8.905 1.00 93.50 83 THR A C 1
ATOM 651 O O . THR A 1 83 ? -6.056 -12.322 8.090 1.00 93.50 83 THR A O 1
ATOM 654 N N . TYR A 1 84 ? -4.428 -11.569 9.423 1.00 93.38 84 TYR A N 1
ATOM 655 C CA . TYR A 1 84 ? -4.631 -10.153 9.173 1.00 93.38 84 TYR A CA 1
ATOM 656 C C . TYR A 1 84 ? -3.312 -9.519 8.750 1.00 93.38 84 TYR A C 1
ATOM 658 O O . TYR A 1 84 ? -2.350 -9.497 9.524 1.00 93.38 84 TYR A O 1
ATOM 666 N N . PHE A 1 85 ? -3.271 -8.986 7.531 1.00 94.31 85 PHE A N 1
ATOM 667 C CA . PHE A 1 85 ? -2.171 -8.151 7.067 1.00 94.31 85 PHE A CA 1
ATOM 668 C C . PHE A 1 85 ? -2.417 -6.712 7.519 1.00 94.31 85 PHE A C 1
ATOM 670 O O . PHE A 1 85 ? -3.349 -6.050 7.058 1.00 94.31 85 PHE A O 1
ATOM 677 N N . ARG A 1 86 ? -1.604 -6.235 8.462 1.00 90.94 86 ARG A N 1
ATOM 678 C CA . ARG A 1 86 ? -1.775 -4.907 9.056 1.00 90.94 86 ARG A CA 1
ATOM 679 C C . ARG A 1 86 ? -1.042 -3.846 8.229 1.00 90.94 86 ARG A C 1
ATOM 681 O O . ARG A 1 86 ? 0.138 -4.061 7.927 1.00 90.94 86 ARG A O 1
ATOM 688 N N . PRO A 1 87 ? -1.687 -2.710 7.903 1.00 89.81 87 PRO A N 1
ATOM 689 C CA . PRO A 1 87 ? -0.982 -1.555 7.372 1.00 89.81 87 PRO A CA 1
ATOM 690 C C . PRO A 1 87 ? 0.147 -1.148 8.319 1.00 89.81 87 PRO A C 1
ATOM 692 O O . PRO A 1 87 ? -0.069 -0.940 9.510 1.00 89.81 87 PRO A O 1
ATOM 695 N N . ASP A 1 88 ? 1.362 -1.058 7.790 1.00 89.44 88 ASP A N 1
ATOM 696 C CA . ASP A 1 88 ? 2.495 -0.524 8.531 1.00 89.44 88 ASP A CA 1
ATOM 697 C C . ASP A 1 88 ? 2.255 0.953 8.849 1.00 89.44 88 ASP A C 1
ATOM 699 O O . ASP A 1 88 ? 2.024 1.770 7.955 1.00 89.44 88 ASP A O 1
ATOM 703 N N . VAL A 1 89 ? 2.354 1.269 10.135 1.00 86.12 89 VAL A N 1
ATOM 704 C CA . VAL A 1 89 ? 2.110 2.584 10.726 1.00 86.12 89 VAL A CA 1
ATOM 705 C C . VAL A 1 89 ? 2.878 3.708 10.023 1.00 86.12 89 VAL A C 1
ATOM 707 O O . VAL A 1 89 ? 2.320 4.749 9.664 1.00 86.12 89 VAL A O 1
ATOM 710 N N . TRP A 1 90 ? 4.175 3.505 9.796 1.00 84.75 90 TRP A N 1
ATOM 711 C CA . TRP A 1 90 ? 5.048 4.529 9.227 1.00 84.75 90 TRP A CA 1
ATOM 712 C C . TRP A 1 90 ? 4.787 4.728 7.742 1.00 84.75 90 TRP A C 1
ATOM 714 O O . TRP A 1 90 ? 4.854 5.852 7.241 1.00 84.75 90 TRP A O 1
ATOM 724 N N . VAL A 1 91 ? 4.485 3.643 7.029 1.00 88.50 91 VAL A N 1
ATOM 725 C CA . VAL A 1 91 ? 4.172 3.706 5.604 1.00 88.50 91 VAL A CA 1
ATOM 726 C C . VAL A 1 91 ? 2.795 4.305 5.364 1.00 88.50 91 VAL A C 1
ATOM 728 O O . VAL A 1 91 ? 2.701 5.250 4.587 1.00 88.50 91 VAL A O 1
ATOM 731 N N . ALA A 1 92 ? 1.749 3.806 6.019 1.00 89.25 92 ALA A N 1
ATOM 732 C CA . ALA A 1 92 ? 0.393 4.314 5.841 1.00 89.25 92 ALA A CA 1
ATOM 733 C C . ALA A 1 92 ? 0.296 5.795 6.235 1.00 89.25 92 ALA A C 1
ATOM 735 O O . ALA A 1 92 ? -0.214 6.600 5.458 1.00 89.25 92 ALA A O 1
ATOM 736 N N . GLY A 1 93 ? 0.900 6.197 7.356 1.00 87.31 93 GLY A N 1
ATOM 737 C CA . GLY A 1 93 ? 0.945 7.608 7.731 1.00 87.31 93 GLY A CA 1
ATOM 738 C C . GLY A 1 93 ? 1.758 8.488 6.771 1.00 87.31 93 GLY A C 1
ATOM 739 O O . GLY A 1 93 ? 1.330 9.595 6.445 1.00 87.31 93 GLY A O 1
ATOM 740 N N . ALA A 1 94 ? 2.867 7.988 6.209 1.00 87.62 94 ALA A N 1
ATOM 741 C CA . ALA A 1 94 ? 3.595 8.712 5.163 1.00 87.62 94 ALA A CA 1
ATOM 742 C C . ALA A 1 94 ? 2.770 8.880 3.875 1.00 87.62 94 ALA A C 1
ATOM 744 O O . ALA A 1 94 ? 2.887 9.909 3.212 1.00 87.62 94 ALA A O 1
ATOM 745 N N . LEU A 1 95 ? 1.959 7.883 3.505 1.00 91.62 95 LEU A N 1
ATOM 746 C CA . LEU A 1 95 ? 1.059 7.964 2.352 1.00 91.62 95 LEU A CA 1
ATOM 747 C C . LEU A 1 95 ? -0.050 9.001 2.584 1.00 91.62 95 LEU A C 1
ATOM 749 O O . LEU A 1 95 ? -0.339 9.778 1.675 1.00 91.62 95 LEU A O 1
ATOM 753 N N . VAL A 1 96 ? -0.611 9.074 3.797 1.00 90.75 96 VAL A N 1
ATOM 754 C CA . VAL A 1 96 ? -1.603 10.104 4.153 1.00 90.75 96 VAL A CA 1
ATOM 755 C C . VAL A 1 96 ? -0.983 11.502 4.159 1.00 90.75 96 VAL A C 1
ATOM 757 O O . VAL A 1 96 ? -1.505 12.400 3.505 1.00 90.75 96 VAL A O 1
ATOM 760 N N . LYS A 1 97 ? 0.178 11.698 4.803 1.00 87.19 97 LYS A N 1
ATOM 761 C CA . LYS A 1 97 ? 0.878 13.002 4.843 1.00 87.19 97 LYS A CA 1
ATOM 762 C C . LYS A 1 97 ? 1.215 13.535 3.444 1.00 87.19 97 LYS A C 1
ATOM 764 O O . LYS A 1 97 ? 1.307 14.742 3.248 1.00 87.19 97 LYS A O 1
ATOM 769 N N . LYS A 1 98 ? 1.403 12.640 2.471 1.00 88.94 98 LYS A N 1
ATOM 770 C CA . LYS A 1 98 ? 1.679 12.977 1.066 1.00 88.94 98 LYS A CA 1
ATOM 771 C C . LYS A 1 98 ? 0.428 13.141 0.205 1.00 88.94 98 LYS A C 1
ATOM 773 O O . LYS A 1 98 ? 0.564 13.420 -0.979 1.00 88.94 98 LYS A O 1
ATOM 778 N N . GLY A 1 99 ? -0.761 12.958 0.775 1.00 92.44 99 GLY A N 1
ATOM 779 C CA . GLY A 1 99 ? -2.027 13.082 0.062 1.00 92.44 99 GLY A CA 1
ATOM 780 C C . GLY A 1 99 ? -2.355 11.900 -0.849 1.00 92.44 99 GLY A C 1
ATOM 781 O O . GLY A 1 99 ? -3.281 12.007 -1.642 1.00 92.44 99 GLY A O 1
ATOM 782 N N . TYR A 1 100 ? -1.641 10.774 -0.751 1.00 95.38 100 TYR A N 1
ATOM 783 C CA . TYR A 1 100 ? -1.928 9.565 -1.541 1.00 95.38 100 TYR A CA 1
ATOM 784 C C . TYR A 1 100 ? -3.071 8.734 -0.956 1.00 95.38 100 TYR A C 1
ATOM 786 O O . TYR A 1 100 ? -3.735 7.988 -1.674 1.00 95.38 100 TYR A O 1
ATOM 794 N N . LEU A 1 101 ? -3.296 8.870 0.350 1.00 94.81 101 LEU A N 1
ATOM 795 C CA . LEU A 1 101 ? -4.418 8.289 1.073 1.00 94.81 101 LEU A CA 1
ATOM 796 C C . LEU A 1 101 ? -5.168 9.395 1.817 1.00 94.81 101 LEU A C 1
ATOM 798 O O . LEU A 1 101 ? -4.550 10.309 2.361 1.00 94.81 101 LEU A O 1
ATOM 802 N N . THR A 1 102 ? -6.484 9.268 1.902 1.00 93.44 102 THR A N 1
ATOM 803 C CA . THR A 1 102 ? -7.321 9.967 2.883 1.00 93.44 102 THR A CA 1
ATOM 804 C C . THR A 1 102 ? -7.880 8.961 3.880 1.00 93.44 102 THR A C 1
ATOM 806 O O . THR A 1 102 ? -7.975 7.771 3.583 1.00 93.44 102 THR A O 1
ATOM 809 N N . VAL A 1 103 ? -8.225 9.424 5.079 1.00 91.00 103 VAL A N 1
ATOM 810 C CA . VAL A 1 103 ? -8.856 8.587 6.105 1.00 91.00 103 VAL A CA 1
ATOM 811 C C . VAL A 1 103 ? -10.365 8.796 6.042 1.00 91.00 103 VAL A C 1
ATOM 813 O O . VAL A 1 103 ? -10.836 9.923 6.176 1.00 91.00 103 VAL A O 1
ATOM 816 N N . ASP A 1 104 ? -11.111 7.714 5.840 1.00 90.81 104 ASP A N 1
ATOM 817 C CA . ASP A 1 104 ? -12.559 7.661 6.025 1.00 90.81 104 ASP A CA 1
ATOM 818 C C . ASP A 1 104 ? -12.839 6.956 7.355 1.00 90.81 104 ASP A C 1
ATOM 820 O O . ASP A 1 104 ? -12.930 5.728 7.437 1.00 90.81 104 ASP A O 1
ATOM 824 N N . GLU A 1 105 ? -12.929 7.742 8.429 1.00 86.12 105 GLU A N 1
ATOM 825 C CA . GLU A 1 105 ? -13.173 7.221 9.778 1.00 86.12 105 GLU A CA 1
ATOM 826 C C . GLU A 1 105 ? -14.539 6.537 9.887 1.00 86.12 105 GLU A C 1
ATOM 828 O O . GLU A 1 105 ? -14.692 5.583 10.648 1.00 86.12 105 GLU A O 1
ATOM 833 N N . SER A 1 106 ? -15.527 6.972 9.099 1.00 87.25 106 SER A N 1
ATOM 834 C CA . SER A 1 106 ? -16.869 6.386 9.117 1.00 87.25 106 SER A CA 1
ATOM 835 C C . SER A 1 106 ? -16.877 4.973 8.534 1.00 87.25 106 SER A C 1
ATOM 837 O O . SER A 1 106 ? -17.487 4.071 9.108 1.00 87.25 106 SER A O 1
ATOM 839 N N . ALA A 1 107 ? -16.137 4.765 7.441 1.00 89.00 107 ALA A N 1
ATOM 840 C CA . ALA A 1 107 ? -15.973 3.465 6.801 1.00 89.00 107 ALA A CA 1
ATOM 841 C C . ALA A 1 107 ? -14.848 2.624 7.423 1.00 89.00 107 ALA A C 1
ATOM 843 O O . ALA A 1 107 ? -14.742 1.439 7.120 1.00 89.00 107 ALA A O 1
ATOM 844 N N . GLN A 1 108 ? -14.035 3.210 8.308 1.00 89.94 108 GLN A N 1
ATOM 845 C CA . GLN A 1 108 ? -12.868 2.578 8.929 1.00 89.94 108 GLN A CA 1
ATOM 846 C C . GLN A 1 108 ? -11.797 2.169 7.897 1.00 89.94 108 GLN A C 1
ATOM 848 O O . GLN A 1 108 ? -11.156 1.117 8.018 1.00 89.94 108 GLN A O 1
ATOM 853 N N . GLU A 1 109 ? -11.578 3.008 6.881 1.00 93.12 109 GLU A N 1
ATOM 854 C CA . GLU A 1 109 ? -10.705 2.719 5.735 1.00 93.12 109 GLU A CA 1
ATOM 855 C C . GLU A 1 109 ? -9.774 3.893 5.393 1.00 93.12 109 GLU A C 1
ATOM 857 O O . GLU A 1 109 ? -10.127 5.062 5.540 1.00 93.12 109 GLU A O 1
ATOM 862 N N . PHE A 1 110 ? -8.591 3.588 4.860 1.00 93.94 110 PHE A N 1
ATOM 863 C CA . PHE A 1 110 ? -7.871 4.511 3.995 1.00 93.94 110 PHE A CA 1
ATOM 864 C C . PHE A 1 110 ? -8.431 4.418 2.578 1.00 93.94 110 PHE A C 1
ATOM 866 O O . PHE A 1 110 ? -8.518 3.328 2.006 1.00 93.94 110 PHE A O 1
ATOM 873 N N . VAL A 1 111 ? -8.730 5.564 1.982 1.00 96.81 111 VAL A N 1
ATOM 874 C CA . VAL A 1 111 ? -9.181 5.666 0.595 1.00 96.81 111 VAL A CA 1
ATOM 875 C C . VAL A 1 111 ? -8.052 6.235 -0.249 1.00 96.81 111 VAL A C 1
ATOM 877 O O . VAL A 1 111 ? -7.462 7.262 0.085 1.00 96.81 111 VAL A O 1
ATOM 880 N N . VAL A 1 112 ? -7.732 5.557 -1.346 1.00 97.75 112 VAL A N 1
ATOM 881 C CA . VAL A 1 112 ? -6.708 6.024 -2.283 1.00 97.75 112 VAL A CA 1
ATOM 882 C C . VAL A 1 112 ? -7.220 7.230 -3.056 1.00 97.75 112 VAL A C 1
ATOM 884 O O . VAL A 1 112 ? -8.295 7.192 -3.654 1.00 97.75 112 VAL A O 1
ATOM 887 N N . THR A 1 113 ? -6.438 8.305 -3.044 1.00 98.19 113 THR A N 1
ATOM 888 C CA . THR A 1 113 ? -6.750 9.538 -3.771 1.00 98.19 113 THR A CA 1
ATOM 889 C C . THR A 1 113 ? -6.339 9.433 -5.238 1.00 98.19 113 THR A C 1
ATOM 891 O O . THR A 1 113 ? -5.641 8.501 -5.644 1.00 98.19 113 THR A O 1
ATOM 894 N N . GLN A 1 114 ? -6.709 10.431 -6.044 1.00 97.94 114 GLN A N 1
ATOM 895 C CA . GLN A 1 114 ? -6.223 10.530 -7.420 1.00 97.94 114 GLN A CA 1
ATOM 896 C C . GLN A 1 114 ? -4.687 10.570 -7.485 1.00 97.94 114 GLN A C 1
ATOM 898 O O . GLN A 1 114 ? -4.093 9.868 -8.300 1.00 97.94 114 GLN A O 1
ATOM 903 N N . ASP A 1 115 ? -4.039 11.323 -6.593 1.00 97.50 115 ASP A N 1
ATOM 904 C CA . ASP A 1 115 ? -2.575 11.396 -6.523 1.00 97.50 115 ASP A CA 1
ATOM 905 C C . ASP A 1 115 ? -1.957 10.061 -6.094 1.00 97.50 115 ASP A C 1
ATOM 907 O O . ASP A 1 115 ? -0.890 9.685 -6.580 1.00 97.50 115 ASP A O 1
ATOM 911 N N . GLY A 1 116 ? -2.639 9.308 -5.226 1.00 97.38 116 GLY A N 1
ATOM 912 C CA . GLY A 1 116 ? -2.246 7.948 -4.872 1.00 97.38 116 GLY A CA 1
ATOM 913 C C . GLY A 1 116 ? -2.300 6.997 -6.067 1.00 97.38 116 GLY A C 1
ATOM 914 O O . GLY A 1 116 ? -1.356 6.238 -6.286 1.00 97.38 116 GLY A O 1
ATOM 915 N N . TRP A 1 117 ? -3.350 7.066 -6.888 1.00 98.12 117 TRP A N 1
ATOM 916 C CA . TRP A 1 117 ? -3.433 6.276 -8.120 1.00 98.12 117 TRP A CA 1
ATOM 917 C C . TRP A 1 117 ? -2.372 6.672 -9.148 1.00 98.12 117 TRP A C 1
ATOM 919 O O . TRP A 1 117 ? -1.744 5.787 -9.727 1.00 98.12 117 TRP A O 1
ATOM 929 N N . SER A 1 118 ? -2.103 7.969 -9.320 1.00 97.69 118 SER A N 1
ATOM 930 C CA . SER A 1 118 ? -1.000 8.447 -10.165 1.00 97.69 118 SER A CA 1
ATOM 931 C C . SER A 1 118 ? 0.348 7.910 -9.674 1.00 97.69 118 SER A C 1
ATOM 933 O O . SER A 1 118 ? 1.125 7.363 -10.449 1.00 97.69 118 SER A O 1
ATOM 935 N N . PHE A 1 119 ? 0.599 7.944 -8.362 1.00 95.81 119 PHE A N 1
ATOM 936 C CA . PHE A 1 119 ? 1.815 7.382 -7.773 1.00 95.81 119 PHE A CA 1
ATOM 937 C C . PHE A 1 119 ? 1.943 5.859 -7.978 1.00 95.81 119 PHE A C 1
ATOM 939 O O . PHE A 1 119 ? 3.054 5.337 -8.147 1.00 95.81 119 PHE A O 1
ATOM 946 N N . ALA A 1 120 ? 0.824 5.128 -7.973 1.00 96.69 120 ALA A N 1
ATOM 947 C CA . ALA A 1 120 ? 0.796 3.707 -8.313 1.00 96.69 120 ALA A CA 1
ATOM 948 C C . ALA A 1 120 ? 1.126 3.471 -9.796 1.00 96.69 120 ALA A C 1
ATOM 950 O O . ALA A 1 120 ? 1.942 2.599 -10.099 1.00 96.69 120 ALA A O 1
ATOM 951 N N . ALA A 1 121 ? 0.554 4.274 -10.698 1.00 96.94 121 ALA A N 1
ATOM 952 C CA . ALA A 1 121 ? 0.835 4.219 -12.131 1.00 96.94 121 ALA A CA 1
ATOM 953 C C . ALA A 1 121 ? 2.324 4.471 -12.415 1.00 96.94 121 ALA A C 1
ATOM 955 O O . ALA A 1 121 ? 2.979 3.597 -12.980 1.00 96.94 121 ALA A O 1
ATOM 956 N N . ASP A 1 122 ? 2.895 5.559 -11.886 1.00 95.25 122 ASP A N 1
ATOM 957 C CA . ASP A 1 122 ? 4.327 5.873 -12.003 1.00 95.25 122 ASP A CA 1
ATOM 958 C C . ASP A 1 122 ? 5.210 4.710 -11.521 1.00 95.25 122 ASP A C 1
ATOM 960 O O . ASP A 1 122 ? 6.275 4.422 -12.068 1.00 95.25 122 ASP A O 1
ATOM 964 N N . THR A 1 123 ? 4.793 4.037 -10.444 1.00 94.00 123 THR A N 1
ATOM 965 C CA . THR A 1 123 ? 5.527 2.888 -9.900 1.00 94.00 123 THR A CA 1
ATOM 966 C C . THR A 1 123 ? 5.492 1.699 -10.860 1.00 94.00 123 THR A C 1
ATOM 968 O O . THR A 1 123 ? 6.522 1.061 -11.071 1.00 94.00 123 THR A O 1
ATOM 971 N N . LEU A 1 124 ? 4.335 1.404 -11.453 1.00 93.94 124 LEU A N 1
ATOM 972 C CA . LEU A 1 124 ? 4.174 0.308 -12.407 1.00 93.94 124 LEU A CA 1
ATOM 973 C C . LEU A 1 124 ? 4.883 0.579 -13.737 1.00 93.94 124 LEU A C 1
ATOM 975 O O . LEU A 1 124 ? 5.474 -0.342 -14.294 1.00 93.94 124 LEU A O 1
ATOM 979 N N . GLU A 1 125 ? 4.885 1.820 -14.221 1.00 93.50 125 GLU A N 1
ATOM 980 C CA . GLU A 1 125 ? 5.605 2.208 -15.439 1.00 93.50 125 GLU A CA 1
ATOM 981 C C . GLU A 1 125 ? 7.112 1.983 -15.295 1.00 93.50 125 GLU A C 1
ATOM 983 O O . GLU A 1 125 ? 7.735 1.348 -16.149 1.00 93.50 125 GLU A O 1
ATOM 988 N N . VAL A 1 126 ? 7.695 2.412 -14.169 1.00 89.00 126 VAL A N 1
ATOM 989 C CA . VAL A 1 126 ? 9.115 2.172 -13.866 1.00 89.00 126 VAL A CA 1
ATOM 990 C C . VAL A 1 126 ? 9.428 0.675 -13.830 1.00 89.00 126 VAL A C 1
ATOM 992 O O . VAL A 1 126 ? 10.444 0.244 -14.379 1.00 89.00 126 VAL A O 1
ATOM 995 N N . LEU A 1 127 ? 8.553 -0.133 -13.223 1.00 89.81 127 LEU A N 1
ATOM 996 C CA . LEU A 1 127 ? 8.712 -1.588 -13.192 1.00 89.81 127 LEU A CA 1
ATOM 997 C C . LEU A 1 127 ? 8.599 -2.218 -14.584 1.00 89.81 127 LEU A C 1
ATOM 999 O O . LEU A 1 127 ? 9.390 -3.101 -14.914 1.00 89.81 127 LEU A O 1
ATOM 1003 N N . GLY A 1 128 ? 7.655 -1.759 -15.406 1.00 89.00 128 GLY A N 1
ATOM 1004 C CA . GLY A 1 128 ? 7.481 -2.223 -16.780 1.00 89.00 128 GLY A CA 1
ATOM 1005 C C . GLY A 1 128 ? 8.731 -1.978 -17.623 1.00 89.00 128 GLY A C 1
ATOM 1006 O O . GLY A 1 128 ? 9.221 -2.896 -18.282 1.00 89.00 128 GLY A O 1
ATOM 1007 N N . ILE A 1 129 ? 9.306 -0.777 -17.519 1.00 89.06 129 ILE A N 1
ATOM 1008 C CA . ILE A 1 129 ? 10.560 -0.417 -18.190 1.00 89.06 129 ILE A CA 1
ATOM 1009 C C . ILE A 1 129 ? 11.709 -1.309 -17.700 1.00 89.06 129 ILE A C 1
ATOM 1011 O O . ILE A 1 129 ? 12.430 -1.892 -18.510 1.00 89.06 129 ILE A O 1
ATOM 1015 N N . ALA A 1 130 ? 11.874 -1.460 -16.382 1.00 85.81 130 ALA A N 1
ATOM 1016 C CA . ALA A 1 130 ? 12.940 -2.284 -15.809 1.00 85.81 130 ALA A CA 1
ATOM 1017 C C . ALA A 1 130 ? 12.845 -3.754 -16.256 1.00 85.81 130 ALA A C 1
ATOM 1019 O O . ALA A 1 130 ? 13.854 -4.375 -16.597 1.00 85.81 130 ALA A O 1
ATOM 1020 N N . MET A 1 131 ? 11.628 -4.300 -16.304 1.00 86.12 131 MET A N 1
ATOM 1021 C CA . MET A 1 131 ? 11.378 -5.670 -16.742 1.00 86.12 131 MET A CA 1
ATOM 1022 C C . MET A 1 131 ? 11.677 -5.859 -18.232 1.00 86.12 131 MET A C 1
ATOM 1024 O O . MET A 1 131 ? 12.264 -6.873 -18.604 1.00 86.12 131 MET A O 1
ATOM 1028 N N . GLN A 1 132 ? 11.347 -4.879 -19.078 1.00 87.19 132 GLN A N 1
ATOM 1029 C CA . GLN A 1 132 ? 11.675 -4.924 -20.503 1.00 87.19 132 GLN A CA 1
ATOM 1030 C C . GLN A 1 132 ? 13.190 -5.021 -20.733 1.00 87.19 132 GLN A C 1
ATOM 1032 O O . GLN A 1 132 ? 13.636 -5.870 -21.504 1.00 87.19 132 GLN A O 1
ATOM 1037 N N . TYR A 1 133 ? 13.994 -4.216 -20.029 1.00 86.00 133 TYR A N 1
ATOM 1038 C CA . TYR A 1 133 ? 15.456 -4.302 -20.123 1.00 86.00 133 TYR A CA 1
ATOM 1039 C C . TYR A 1 133 ? 15.996 -5.647 -19.626 1.00 86.00 133 TYR A C 1
ATOM 1041 O O . TYR A 1 133 ? 16.842 -6.247 -20.285 1.00 86.00 133 TYR A O 1
ATOM 1049 N N . ALA A 1 134 ? 15.476 -6.155 -18.505 1.00 84.50 134 ALA A N 1
ATOM 1050 C CA . ALA A 1 134 ? 15.897 -7.445 -17.963 1.00 84.50 134 ALA A CA 1
ATOM 1051 C C . ALA A 1 134 ? 15.598 -8.617 -18.918 1.00 84.50 134 ALA A C 1
ATOM 1053 O O . ALA A 1 134 ? 16.396 -9.551 -19.013 1.00 84.50 134 ALA A O 1
ATOM 1054 N N . LEU A 1 135 ? 14.473 -8.567 -19.638 1.00 83.94 135 LEU A N 1
ATOM 1055 C CA . LEU A 1 135 ? 14.120 -9.563 -20.652 1.00 83.94 135 LEU A CA 1
ATOM 1056 C C . LEU A 1 135 ? 15.066 -9.504 -21.855 1.00 83.94 135 LEU A C 1
ATOM 1058 O O . LEU A 1 135 ? 15.602 -10.539 -22.243 1.00 83.94 135 LEU A O 1
ATOM 1062 N N . VAL A 1 136 ? 15.350 -8.306 -22.378 1.00 85.25 136 VAL A N 1
ATOM 1063 C CA . VAL A 1 136 ? 16.307 -8.122 -23.486 1.00 85.25 136 VAL A CA 1
ATOM 1064 C C . VAL A 1 136 ? 17.705 -8.619 -23.102 1.00 85.25 136 VAL A C 1
ATOM 1066 O O . VAL A 1 136 ? 18.370 -9.293 -23.890 1.00 85.25 136 VAL A O 1
ATOM 1069 N N . ASP A 1 137 ? 18.158 -8.331 -21.882 1.00 83.81 137 ASP A N 1
ATOM 1070 C CA . ASP A 1 137 ? 19.450 -8.813 -21.385 1.00 83.81 137 ASP A CA 1
ATOM 1071 C C . ASP A 1 137 ? 19.484 -10.336 -21.230 1.00 83.81 137 ASP A C 1
ATOM 1073 O O . ASP A 1 137 ? 20.503 -10.968 -21.523 1.00 83.81 137 ASP A O 1
ATOM 1077 N N . LYS A 1 138 ? 18.378 -10.943 -20.787 1.00 83.12 138 LYS A N 1
ATOM 1078 C CA . LYS A 1 138 ? 18.250 -12.399 -20.696 1.00 83.12 138 LYS A CA 1
ATOM 1079 C C . LYS A 1 138 ? 18.318 -13.044 -22.082 1.00 83.12 138 LYS A C 1
ATOM 1081 O O . LYS A 1 138 ? 19.130 -13.946 -22.272 1.00 83.12 138 LYS A O 1
ATOM 1086 N N . GLU A 1 139 ? 17.557 -12.540 -23.052 1.00 83.88 139 GLU A N 1
ATOM 1087 C CA . GLU A 1 139 ? 17.578 -13.021 -24.440 1.00 83.88 139 GLU A CA 1
ATOM 1088 C C . GLU A 1 139 ? 18.973 -12.901 -25.064 1.00 83.88 139 GLU A C 1
ATOM 1090 O O . GLU A 1 139 ? 19.439 -13.828 -25.726 1.00 83.88 139 GLU A O 1
ATOM 1095 N N . ARG A 1 140 ? 19.692 -11.798 -24.807 1.00 80.06 140 ARG A N 1
ATOM 1096 C CA . ARG A 1 140 ? 21.083 -11.632 -25.260 1.00 80.06 140 ARG A CA 1
ATOM 1097 C C . ARG A 1 140 ? 22.023 -12.674 -24.659 1.00 80.06 140 ARG A C 1
ATOM 1099 O O . ARG A 1 140 ? 22.868 -13.200 -25.377 1.00 80.06 140 ARG A O 1
ATOM 1106 N N . ARG A 1 141 ? 21.890 -12.980 -23.364 1.00 79.94 141 ARG A N 1
ATOM 1107 C CA . ARG A 1 141 ? 22.711 -14.000 -22.684 1.00 79.94 141 ARG A CA 1
ATOM 1108 C C . ARG A 1 141 ? 22.396 -15.415 -23.165 1.00 79.94 141 ARG A C 1
ATOM 1110 O O . ARG A 1 141 ? 23.309 -16.222 -23.281 1.00 79.94 141 ARG A O 1
ATOM 1117 N N . GLU A 1 142 ? 21.133 -15.704 -23.459 1.00 81.81 142 GLU A N 1
ATOM 1118 C CA . GLU A 1 142 ? 20.702 -17.006 -23.986 1.00 81.81 142 GLU A CA 1
ATOM 1119 C C . GLU A 1 142 ? 21.077 -17.186 -25.467 1.00 81.81 142 GLU A C 1
ATOM 1121 O O . GLU A 1 142 ? 21.399 -18.294 -25.885 1.00 81.81 142 GLU A O 1
ATOM 1126 N N . SER A 1 143 ? 21.115 -16.098 -26.246 1.00 78.94 143 SER A N 1
ATOM 1127 C CA . SER A 1 143 ? 21.515 -16.115 -27.664 1.00 78.94 143 SER A CA 1
ATOM 1128 C C . SER A 1 143 ? 23.033 -16.198 -27.873 1.00 78.94 143 SER A C 1
ATOM 1130 O O . SER A 1 143 ? 23.481 -16.626 -28.934 1.00 78.94 143 SER A O 1
ATOM 1132 N N . PHE A 1 144 ? 23.832 -15.803 -26.876 1.00 68.12 144 PHE A N 1
ATOM 1133 C CA . PHE A 1 144 ? 25.299 -15.849 -26.913 1.00 68.12 144 PHE A CA 1
ATOM 1134 C C . PHE A 1 144 ? 25.865 -16.459 -25.616 1.00 68.12 144 PHE A C 1
ATOM 1136 O O . PHE A 1 144 ? 26.436 -15.737 -24.794 1.00 68.12 144 PHE A O 1
ATOM 1143 N N . PRO A 1 145 ? 25.721 -17.783 -25.410 1.00 61.88 145 PRO A N 1
ATOM 1144 C CA . PRO A 1 145 ? 26.155 -18.444 -24.178 1.00 61.88 145 PRO A CA 1
ATOM 1145 C C . PRO A 1 145 ? 27.687 -18.485 -24.001 1.00 61.88 145 PRO A C 1
ATOM 1147 O O . PRO A 1 145 ? 28.162 -18.559 -22.868 1.00 61.88 145 PRO A O 1
ATOM 1150 N N . ASP A 1 146 ? 28.467 -18.360 -25.084 1.00 60.84 146 ASP A N 1
ATOM 1151 C CA . ASP A 1 146 ? 29.927 -18.508 -25.064 1.00 60.84 146 ASP A CA 1
ATOM 1152 C C . ASP A 1 146 ? 30.680 -17.209 -25.385 1.00 60.84 146 ASP A C 1
ATOM 1154 O O . ASP A 1 146 ? 31.048 -16.915 -26.519 1.00 60.84 146 ASP A O 1
ATOM 1158 N N . GLY A 1 147 ? 30.987 -16.456 -24.327 1.00 56.62 147 GLY A N 1
ATOM 1159 C CA . GLY A 1 147 ? 32.035 -15.428 -24.308 1.00 56.62 147 GLY A CA 1
ATOM 1160 C C . GLY A 1 147 ? 33.320 -15.871 -23.595 1.00 56.62 147 GLY A C 1
ATOM 1161 O O . GLY A 1 147 ? 34.148 -15.031 -23.254 1.00 56.62 147 GLY A O 1
ATOM 1162 N N . ARG A 1 148 ? 33.494 -17.173 -23.316 1.00 52.22 148 ARG A N 1
ATOM 1163 C CA . ARG A 1 148 ? 34.755 -17.748 -22.807 1.00 52.22 148 ARG A CA 1
ATOM 1164 C C . ARG A 1 148 ? 35.282 -18.827 -23.748 1.00 52.22 148 ARG A C 1
ATOM 1166 O O . ARG A 1 148 ? 35.500 -19.970 -23.361 1.00 52.22 148 ARG A O 1
ATOM 1173 N N . GLY A 1 149 ? 35.525 -18.430 -24.993 1.00 43.53 149 GLY A N 1
ATOM 1174 C CA . GLY A 1 149 ? 36.435 -19.148 -25.876 1.00 43.53 149 GLY A CA 1
ATOM 1175 C C . GLY A 1 149 ? 37.867 -18.975 -25.376 1.00 43.53 149 GLY A C 1
ATOM 1176 O O . GLY A 1 149 ? 38.438 -17.892 -25.459 1.00 43.53 149 GLY A O 1
ATOM 1177 N N . SER A 1 150 ? 38.404 -20.051 -24.812 1.00 50.12 150 SER A N 1
ATOM 1178 C CA . SER A 1 150 ? 39.814 -20.280 -24.502 1.00 50.12 150 SER A CA 1
ATOM 1179 C C . SER A 1 150 ? 40.756 -19.724 -25.581 1.00 50.12 150 SER A C 1
ATOM 1181 O O . SER A 1 150 ? 40.807 -20.247 -26.693 1.00 50.12 150 SER A O 1
ATOM 1183 N N . ALA A 1 151 ? 41.551 -18.709 -25.239 1.00 48.31 151 ALA A N 1
ATOM 1184 C CA . ALA A 1 151 ? 42.780 -18.399 -25.961 1.00 48.31 151 ALA A CA 1
ATOM 1185 C C . ALA A 1 151 ? 43.922 -19.233 -25.359 1.00 48.31 151 ALA A C 1
ATOM 1187 O O . ALA A 1 151 ? 44.796 -18.723 -24.663 1.00 48.31 151 ALA A O 1
ATOM 1188 N N . ASN A 1 152 ? 43.897 -20.541 -25.619 1.00 50.00 152 ASN A N 1
ATOM 1189 C CA . ASN A 1 152 ? 45.109 -21.353 -25.591 1.00 50.00 152 ASN A CA 1
ATOM 1190 C C . ASN A 1 152 ? 45.940 -20.969 -26.822 1.00 50.00 152 ASN A C 1
ATOM 1192 O O . ASN A 1 152 ? 45.812 -21.571 -27.885 1.00 50.00 152 ASN A O 1
ATOM 1196 N N . SER A 1 153 ? 46.788 -19.953 -26.690 1.00 43.62 153 SER A N 1
ATOM 1197 C CA . SER A 1 153 ? 47.901 -19.744 -27.613 1.00 43.62 153 SER A CA 1
ATOM 1198 C C . SER A 1 153 ? 49.159 -20.349 -26.999 1.00 43.62 153 SER A C 1
ATOM 1200 O O . SER A 1 153 ? 49.979 -19.663 -26.394 1.00 43.62 153 SER A O 1
ATOM 1202 N N . SER A 1 154 ? 49.298 -21.664 -27.151 1.00 48.19 154 SER A N 1
ATOM 1203 C CA . SER A 1 154 ? 50.604 -22.311 -27.172 1.00 48.19 154 SER A CA 1
ATOM 1204 C C . SER A 1 154 ? 51.368 -21.785 -28.387 1.00 48.19 154 SER A C 1
ATOM 1206 O O . SER A 1 154 ? 50.949 -22.023 -29.522 1.00 48.19 154 SER A O 1
ATOM 1208 N N . HIS A 1 155 ? 52.460 -21.062 -28.162 1.00 46.50 155 HIS A N 1
ATOM 1209 C CA . HIS A 1 155 ? 53.525 -20.894 -29.146 1.00 46.50 155 HIS A CA 1
ATOM 1210 C C . HIS A 1 155 ? 54.824 -21.411 -28.539 1.00 46.50 155 HIS A C 1
ATOM 1212 O O . HIS A 1 155 ? 55.140 -21.131 -27.382 1.00 46.50 155 HIS A O 1
ATOM 1218 N N . SER A 1 156 ? 55.448 -22.268 -29.340 1.00 50.66 156 SER A N 1
ATOM 1219 C CA . SER A 1 156 ? 56.709 -22.975 -29.145 1.00 50.66 156 SER A CA 1
ATOM 1220 C C . SER A 1 156 ? 57.914 -22.044 -29.153 1.00 50.66 156 SER A C 1
ATOM 1222 O O . SER A 1 156 ? 57.801 -20.942 -29.736 1.00 50.66 156 SER A O 1
#